Protein AF-A7T4P4-F1 (afdb_monomer_lite)

Radius of gyration: 12.47 Å; chains: 1; bounding box: 31×22×34 Å

InterPro domains:
  IPR057774 UMOD/GP2/OIT3-like, D8C domain [PF23283] (1-70)

Secondary structure (DSSP, 8-state):
--PPSS-TTSSEEEEEESPPPPSTT-EEEEEEEEEETTEEEEEEEEEEEEE-SSSEEEE----TTEEE--TT----

Sequence (76 aa):
KCVPMKRCGGVTSGWMRGPHPTVQEGVVSSEVCFHGDSGCCHDSVKVQVRNCRTHFVYKLVKYLKGRYCTENYQQG

pLDDT: mean 88.26, std 12.56, range [38.75, 98.12]

Structure (mmCIF, N/CA/C/O backbone):
data_AF-A7T4P4-F1
#
_entry.id   AF-A7T4P4-F1
#
loop_
_atom_site.group_PDB
_atom_site.id
_atom_site.type_symbol
_atom_site.label_atom_id
_atom_site.label_alt_id
_atom_site.label_comp_id
_atom_site.label_asym_id
_atom_site.label_entity_id
_atom_site.label_seq_id
_atom_site.pdbx_PDB_ins_code
_atom_site.Cartn_x
_atom_site.Cartn_y
_atom_site.Cartn_z
_atom_site.occupancy
_atom_site.B_iso_or_equiv
_atom_site.auth_seq_id
_atom_site.auth_comp_id
_atom_site.auth_asym_id
_atom_site.auth_atom_id
_atom_site.pdbx_PDB_model_num
ATOM 1 N N . LYS A 1 1 ? 1.718 -12.771 -0.020 1.00 75.94 1 LYS A N 1
ATOM 2 C CA . LYS A 1 1 ? 0.926 -12.621 -1.268 1.00 75.94 1 LYS A CA 1
ATOM 3 C C . LYS A 1 1 ? 1.764 -11.856 -2.285 1.00 75.94 1 LYS A C 1
ATOM 5 O O . LYS A 1 1 ? 2.385 -10.879 -1.890 1.00 75.94 1 LYS A O 1
ATOM 10 N N . CYS A 1 2 ? 1.822 -12.324 -3.530 1.00 87.81 2 CYS A N 1
ATOM 11 C CA . CYS A 1 2 ? 2.473 -11.638 -4.645 1.00 87.81 2 CYS A CA 1
ATOM 12 C C . CYS A 1 2 ? 1.400 -11.329 -5.685 1.00 87.81 2 CYS A C 1
ATOM 14 O O . CYS A 1 2 ? 0.763 -12.259 -6.175 1.00 87.81 2 CYS A O 1
ATOM 16 N N . VAL A 1 3 ? 1.135 -10.052 -5.964 1.00 89.81 3 VAL A N 1
ATOM 17 C CA . VAL A 1 3 ? 0.186 -9.679 -7.023 1.00 89.81 3 VAL A CA 1
ATOM 18 C C . VAL A 1 3 ? 0.959 -9.637 -8.342 1.00 89.81 3 VAL A C 1
ATOM 20 O O . VAL A 1 3 ? 1.977 -8.950 -8.387 1.00 89.81 3 VAL A O 1
ATOM 23 N N . PRO A 1 4 ? 0.548 -10.365 -9.398 1.00 91.19 4 PRO A N 1
ATOM 24 C CA . PRO A 1 4 ? 1.221 -10.308 -10.697 1.00 91.19 4 PRO A CA 1
ATOM 25 C C . PRO A 1 4 ? 1.292 -8.879 -11.248 1.00 91.19 4 PRO A C 1
ATOM 27 O O . PRO A 1 4 ? 0.387 -8.084 -11.000 1.00 91.19 4 PRO A O 1
ATOM 30 N N . MET A 1 5 ? 2.336 -8.567 -12.020 1.00 91.12 5 MET A N 1
ATOM 31 C CA . MET A 1 5 ? 2.438 -7.302 -12.760 1.00 91.12 5 MET A CA 1
ATOM 32 C C . MET A 1 5 ? 1.276 -7.135 -13.754 1.00 91.12 5 MET A C 1
ATOM 34 O O . MET A 1 5 ? 0.579 -8.098 -14.084 1.00 91.12 5 MET A O 1
ATOM 38 N N . LYS A 1 6 ? 1.099 -5.917 -14.284 1.00 89.31 6 LYS A N 1
ATOM 39 C CA . LYS A 1 6 ? 0.055 -5.593 -15.279 1.00 89.31 6 LYS A CA 1
ATOM 40 C C . LYS A 1 6 ? -1.382 -5.808 -14.778 1.00 89.31 6 LYS A C 1
ATOM 42 O O . LYS A 1 6 ? -2.293 -6.071 -15.560 1.00 89.31 6 LYS A O 1
ATOM 47 N N . ARG A 1 7 ? -1.607 -5.684 -13.467 1.00 88.19 7 ARG A N 1
ATOM 48 C CA . ARG A 1 7 ? -2.937 -5.671 -12.836 1.00 88.19 7 ARG A CA 1
ATOM 49 C C . ARG A 1 7 ? -3.329 -4.267 -12.398 1.00 88.19 7 ARG A C 1
ATOM 51 O O . ARG A 1 7 ? -2.482 -3.387 -12.247 1.00 88.19 7 ARG A O 1
ATOM 58 N N . CYS A 1 8 ? -4.629 -4.070 -12.173 1.00 85.94 8 CYS A N 1
ATOM 59 C CA . CYS A 1 8 ? -5.180 -2.835 -11.604 1.00 85.94 8 CYS A CA 1
ATOM 60 C C . CYS A 1 8 ? -4.890 -1.589 -12.468 1.00 85.94 8 CYS A C 1
ATOM 62 O O . CYS A 1 8 ? -4.826 -0.466 -11.967 1.00 85.94 8 CYS A O 1
ATOM 64 N N . GLY A 1 9 ? -4.695 -1.802 -13.778 1.00 83.00 9 GLY A N 1
ATOM 65 C CA . GLY A 1 9 ? -4.413 -0.759 -14.765 1.00 83.00 9 GLY A CA 1
ATOM 66 C C . GLY A 1 9 ? -3.015 -0.133 -14.671 1.00 83.00 9 GLY A C 1
ATOM 67 O O . GLY A 1 9 ? -2.823 0.967 -15.180 1.00 83.00 9 GLY A O 1
ATOM 68 N N . GLY A 1 10 ? -2.059 -0.771 -13.985 1.00 84.06 10 GLY A N 1
ATOM 69 C CA . GLY A 1 10 ? -0.675 -0.296 -13.852 1.00 84.06 10 GLY A CA 1
ATOM 70 C C . GLY A 1 10 ? 0.338 -1.268 -14.448 1.00 84.06 10 GLY A C 1
ATOM 71 O O . GLY A 1 10 ? 0.051 -2.454 -14.567 1.00 84.06 10 GLY A O 1
ATOM 72 N N . VAL A 1 11 ? 1.534 -0.780 -14.799 1.00 87.81 11 VAL A N 1
ATOM 73 C CA . VAL A 1 11 ? 2.656 -1.649 -15.206 1.00 87.81 11 VAL A CA 1
ATOM 74 C C . VAL A 1 11 ? 3.143 -2.440 -13.994 1.00 87.81 11 VAL A C 1
ATOM 76 O O . VAL A 1 11 ? 3.232 -3.667 -14.052 1.00 87.81 11 VAL A O 1
ATOM 79 N N . THR A 1 12 ? 3.362 -1.741 -12.879 1.00 90.62 12 THR A N 1
ATOM 80 C CA . THR A 1 12 ? 3.586 -2.356 -11.571 1.00 90.62 12 THR A CA 1
ATOM 81 C C . THR A 1 12 ? 2.284 -2.392 -10.775 1.00 90.62 12 THR A C 1
ATOM 83 O O . THR A 1 12 ? 1.447 -1.481 -10.840 1.00 90.62 12 THR A O 1
ATOM 86 N N . SER A 1 13 ? 2.097 -3.471 -10.022 1.00 91.69 13 SER A N 1
ATOM 87 C CA . SER A 1 13 ? 0.890 -3.702 -9.229 1.00 91.69 13 SER A CA 1
ATOM 88 C C . SER A 1 13 ? 1.237 -3.630 -7.750 1.00 91.69 13 SER A C 1
ATOM 90 O O . SER A 1 13 ? 2.125 -4.347 -7.295 1.00 91.69 13 SER A O 1
ATOM 92 N N . GLY A 1 14 ? 0.563 -2.732 -7.030 1.00 93.06 14 GLY A N 1
ATOM 93 C CA . GLY A 1 14 ? 0.784 -2.465 -5.612 1.00 93.06 14 GLY A CA 1
ATOM 94 C C . GLY A 1 14 ? -0.222 -3.177 -4.706 1.00 93.06 14 GLY A C 1
ATOM 95 O O . GLY A 1 14 ? -1.413 -3.170 -5.011 1.00 93.06 14 GLY A O 1
ATOM 96 N N . TRP A 1 15 ? 0.210 -3.747 -3.579 1.00 92.94 15 TRP A N 1
ATOM 97 C CA . TRP A 1 15 ? -0.674 -4.314 -2.545 1.00 92.94 15 TRP A CA 1
ATOM 98 C C . TRP A 1 15 ? -0.156 -4.049 -1.136 1.00 92.94 15 TRP A C 1
ATOM 100 O O . TRP A 1 15 ? 1.052 -4.002 -0.913 1.00 92.94 15 TRP A O 1
ATOM 110 N N . MET A 1 16 ? -1.068 -3.939 -0.169 1.00 93.38 16 MET A N 1
ATOM 111 C CA . MET A 1 16 ? -0.679 -3.858 1.237 1.00 93.38 16 MET A CA 1
ATOM 112 C C . MET A 1 16 ? -0.063 -5.163 1.734 1.00 93.38 16 MET A C 1
ATOM 114 O O . MET A 1 16 ? -0.589 -6.257 1.505 1.00 93.38 16 MET A O 1
ATOM 118 N N . ARG A 1 17 ? 1.052 -5.034 2.447 1.00 89.38 17 ARG A N 1
ATOM 119 C CA . ARG A 1 17 ? 1.643 -6.093 3.249 1.00 89.38 17 ARG A CA 1
ATOM 120 C C . ARG A 1 17 ? 1.025 -6.060 4.638 1.00 89.38 17 ARG A C 1
ATOM 122 O O . ARG A 1 17 ? 1.279 -5.155 5.421 1.00 89.38 17 ARG A O 1
ATOM 129 N N . GLY A 1 18 ? 0.245 -7.092 4.931 1.00 87.88 18 GLY A N 1
ATOM 130 C CA . GLY A 1 18 ? -0.428 -7.252 6.213 1.00 87.88 18 GLY A CA 1
ATOM 131 C C . GLY A 1 18 ? -1.932 -6.996 6.125 1.00 87.88 18 GLY A C 1
ATOM 132 O O . GLY A 1 18 ? -2.447 -6.657 5.055 1.00 87.88 18 GLY A O 1
ATOM 133 N N . PRO A 1 19 ? -2.645 -7.234 7.233 1.00 91.38 19 PRO A N 1
ATOM 134 C CA . PRO A 1 19 ? -4.083 -7.045 7.296 1.00 91.38 19 PRO A CA 1
ATOM 135 C C . PRO A 1 19 ? -4.455 -5.559 7.313 1.00 91.38 19 PRO A C 1
ATOM 137 O O . PRO A 1 19 ? -3.649 -4.685 7.635 1.00 91.38 19 PRO A O 1
ATOM 140 N N . HIS A 1 20 ? -5.716 -5.281 6.996 1.00 93.38 20 HIS A N 1
ATOM 141 C CA . HIS A 1 20 ? -6.313 -3.981 7.262 1.00 93.38 20 HIS A CA 1
ATOM 142 C C . HIS A 1 20 ? -6.444 -3.738 8.779 1.00 93.38 20 HIS A C 1
ATOM 144 O O . HIS A 1 20 ? -6.694 -4.696 9.513 1.00 93.38 20 HIS A O 1
ATOM 150 N N . PRO A 1 21 ? -6.338 -2.481 9.256 1.00 96.38 21 PRO A N 1
ATOM 151 C CA . PRO A 1 21 ? -6.530 -2.173 10.670 1.00 96.38 21 PRO A CA 1
ATOM 152 C C . PRO A 1 21 ? -7.962 -2.466 11.128 1.00 96.38 21 PRO A C 1
ATOM 154 O O . PRO A 1 21 ? -8.928 -2.391 10.362 1.00 96.38 21 PRO A O 1
ATOM 157 N N . THR A 1 22 ? -8.120 -2.726 12.415 1.00 97.44 22 THR A N 1
ATOM 158 C CA . THR A 1 22 ? -9.397 -2.689 13.124 1.00 97.44 22 THR A CA 1
ATOM 159 C C . THR A 1 22 ? -9.848 -1.245 13.363 1.00 97.44 22 THR A C 1
ATOM 161 O O . THR A 1 22 ? -9.103 -0.280 13.191 1.00 97.44 22 THR A O 1
ATOM 164 N N . VAL A 1 23 ? -11.101 -1.073 13.787 1.00 97.38 23 VAL A N 1
ATOM 165 C CA . VAL A 1 23 ? -11.657 0.252 14.117 1.00 97.38 23 VAL A CA 1
ATOM 166 C C . VAL A 1 23 ? -10.926 0.897 15.305 1.00 97.38 23 VAL A C 1
ATOM 168 O O . VAL A 1 23 ? -10.789 2.117 15.341 1.00 97.38 23 VAL A O 1
ATOM 171 N N . GLN A 1 24 ? -10.457 0.094 16.266 1.00 98.12 24 GLN A N 1
ATOM 172 C CA . GLN A 1 24 ? -9.822 0.572 17.501 1.00 98.12 24 GLN A CA 1
ATOM 173 C C . GLN A 1 24 ? -8.402 1.098 17.266 1.00 98.12 24 GLN A C 1
ATOM 175 O O . GLN A 1 24 ? -7.971 2.019 17.951 1.00 98.12 24 GLN A O 1
ATOM 180 N N . GLU A 1 25 ? -7.700 0.564 16.266 1.00 98.06 25 GLU A N 1
ATOM 181 C CA . GLU A 1 25 ? -6.333 0.976 15.922 1.00 98.06 25 GLU A CA 1
ATOM 182 C C . GLU A 1 25 ? -6.263 2.363 15.261 1.00 98.06 25 GLU A C 1
ATOM 184 O O . GLU A 1 25 ? -5.198 2.973 15.197 1.00 98.06 25 GLU A O 1
ATOM 189 N N . GLY A 1 26 ? -7.391 2.902 14.785 1.00 97.50 26 GLY A N 1
ATOM 190 C CA . GLY A 1 26 ? -7.442 4.245 14.217 1.00 97.50 26 GLY A CA 1
ATOM 191 C C . GLY A 1 26 ? -6.671 4.366 12.898 1.00 97.50 26 GLY A C 1
ATOM 192 O O . GLY A 1 26 ? -6.952 3.643 11.942 1.00 97.50 26 GLY A O 1
ATOM 193 N N . VAL A 1 27 ? -5.772 5.353 12.810 1.00 97.94 27 VAL A N 1
ATOM 194 C CA . VAL A 1 27 ? -4.929 5.584 11.626 1.00 97.94 27 VAL A CA 1
ATOM 195 C C . VAL A 1 27 ? -3.594 4.880 11.830 1.00 97.94 27 VAL A C 1
ATOM 197 O O . VAL A 1 27 ? -2.820 5.275 12.699 1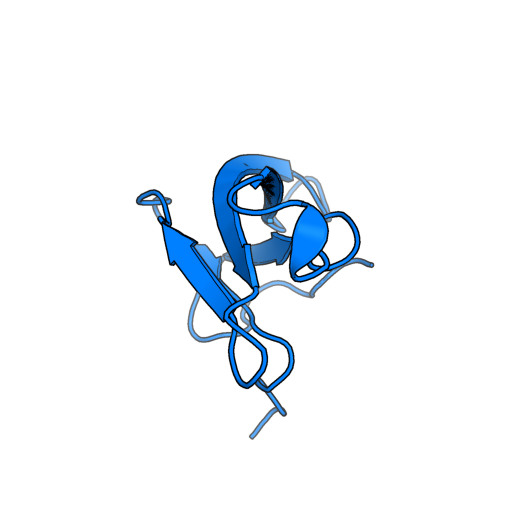.00 97.94 27 VAL A O 1
ATOM 200 N N . VAL A 1 28 ? -3.293 3.899 10.984 1.00 97.56 28 VAL A N 1
ATOM 201 C CA . VAL A 1 28 ? -2.033 3.1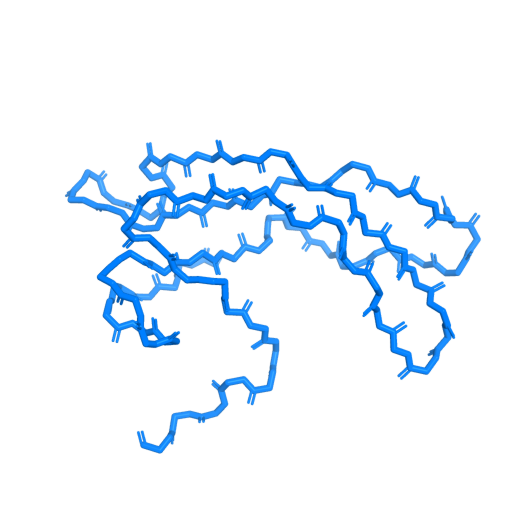45 11.041 1.00 97.56 28 VAL A CA 1
ATOM 202 C C . VAL A 1 28 ? -1.170 3.408 9.813 1.00 97.56 28 VAL A C 1
ATOM 204 O O . VAL A 1 28 ? -1.677 3.715 8.732 1.00 97.56 28 VAL A O 1
ATOM 207 N N . SER A 1 29 ? 0.146 3.275 9.980 1.00 97.12 29 SER A N 1
ATOM 208 C CA . SER A 1 29 ? 1.102 3.244 8.870 1.00 97.12 29 SER A CA 1
ATOM 209 C C . SER A 1 29 ? 1.212 1.811 8.354 1.00 97.12 29 SER A C 1
ATOM 211 O O . SER A 1 29 ? 1.559 0.917 9.1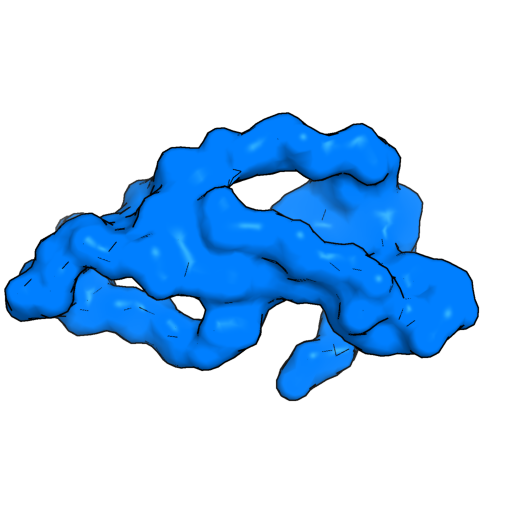21 1.00 97.12 29 SER A O 1
ATOM 213 N N . SER A 1 30 ? 0.901 1.592 7.077 1.00 95.31 30 SER A N 1
ATOM 214 C CA . SER A 1 30 ? 0.970 0.280 6.425 1.00 95.31 30 SER A CA 1
ATOM 215 C C . SER A 1 30 ? 1.915 0.325 5.227 1.00 95.31 30 SER A C 1
ATOM 217 O O . SER A 1 30 ? 2.042 1.356 4.562 1.00 95.31 30 SER A O 1
ATOM 219 N N . GLU A 1 31 ? 2.599 -0.783 4.958 1.00 95.56 31 GLU A N 1
ATOM 220 C CA . GLU A 1 31 ? 3.505 -0.916 3.818 1.00 95.56 31 GLU A CA 1
ATOM 221 C C . GLU A 1 31 ? 2.737 -1.428 2.596 1.00 95.56 31 GLU A C 1
ATOM 223 O O . GLU A 1 31 ? 2.069 -2.458 2.654 1.00 95.56 31 GLU A O 1
ATOM 228 N N . VAL A 1 32 ? 2.858 -0.737 1.464 1.00 94.44 32 VAL A N 1
ATOM 229 C CA . VAL A 1 32 ? 2.436 -1.236 0.154 1.00 94.44 32 VAL A CA 1
ATOM 230 C C . VAL A 1 32 ? 3.668 -1.648 -0.630 1.00 94.44 32 VAL A C 1
ATOM 232 O O . VAL A 1 32 ? 4.554 -0.828 -0.845 1.00 94.44 32 VAL A O 1
ATOM 235 N N . CYS A 1 33 ? 3.689 -2.891 -1.099 1.00 94.06 33 CYS A N 1
ATOM 236 C CA . CYS A 1 33 ? 4.707 -3.407 -2.007 1.00 94.06 33 CYS A CA 1
ATOM 237 C C . CYS A 1 33 ? 4.261 -3.318 -3.453 1.00 94.06 33 CYS A C 1
ATOM 239 O O . CYS A 1 33 ? 3.087 -3.550 -3.735 1.00 94.06 33 CYS A O 1
ATOM 241 N N . PHE A 1 34 ? 5.210 -3.091 -4.355 1.00 93.69 34 PHE A N 1
ATOM 242 C CA . PHE A 1 34 ? 5.012 -3.120 -5.796 1.00 93.69 34 PHE A CA 1
ATOM 243 C C . PHE A 1 34 ? 5.804 -4.259 -6.440 1.00 93.69 34 PHE A C 1
ATOM 245 O O . PHE A 1 34 ? 7.007 -4.413 -6.208 1.00 93.69 34 PHE A O 1
ATOM 252 N N . HIS A 1 35 ? 5.125 -5.021 -7.301 1.00 92.88 35 HIS A N 1
ATOM 253 C CA . HIS A 1 35 ? 5.779 -6.006 -8.162 1.00 92.88 35 HIS A CA 1
ATOM 254 C C . HIS A 1 35 ? 6.536 -5.286 -9.277 1.00 92.88 35 HIS A C 1
ATOM 256 O O . HIS A 1 35 ? 5.923 -4.557 -10.063 1.00 92.88 35 HIS A O 1
ATOM 262 N N . GLY A 1 36 ? 7.845 -5.515 -9.349 1.00 89.25 36 GLY A N 1
ATOM 263 C CA . GLY A 1 36 ? 8.714 -5.057 -10.430 1.00 89.25 36 GLY A CA 1
ATOM 264 C C . GLY A 1 36 ? 9.579 -6.191 -10.976 1.00 89.25 36 GLY A C 1
ATOM 265 O O . GLY A 1 36 ? 9.435 -7.345 -10.580 1.00 89.25 36 GLY A O 1
ATOM 266 N N . ASP A 1 37 ? 10.516 -5.867 -11.858 1.00 86.62 37 ASP A N 1
ATOM 267 C CA . ASP A 1 37 ? 11.277 -6.883 -12.600 1.00 86.62 37 ASP A CA 1
ATOM 268 C C . ASP A 1 37 ? 12.146 -7.779 -11.699 1.00 86.62 37 ASP A C 1
ATOM 270 O O . ASP A 1 37 ? 12.410 -8.930 -12.037 1.00 86.62 37 ASP A O 1
ATOM 274 N N . SER A 1 38 ? 12.545 -7.295 -10.514 1.00 87.31 38 SER A N 1
ATOM 275 C CA . SER A 1 38 ? 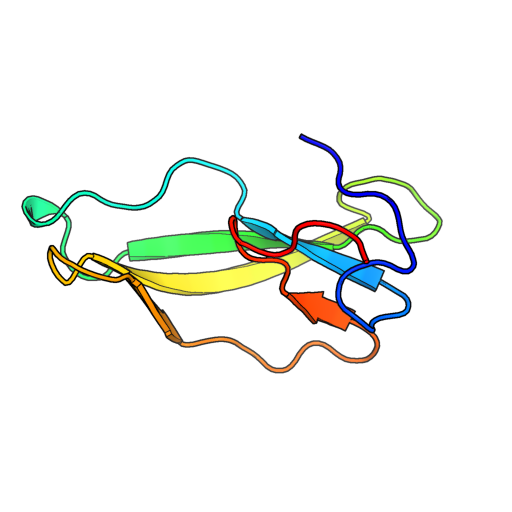13.299 -8.092 -9.535 1.00 87.31 38 SER A CA 1
ATOM 276 C C . SER A 1 38 ? 12.414 -8.929 -8.595 1.00 87.31 38 SER A C 1
ATOM 278 O O . SER A 1 38 ? 12.919 -9.489 -7.621 1.00 87.31 38 SER A O 1
ATOM 280 N N . GLY A 1 39 ? 11.099 -8.979 -8.834 1.00 90.56 39 GLY A N 1
ATOM 281 C CA . GLY A 1 39 ? 10.149 -9.809 -8.100 1.00 90.56 39 GLY A CA 1
ATOM 282 C C . GLY A 1 39 ? 9.064 -9.043 -7.337 1.00 90.56 39 GLY A C 1
ATOM 283 O O . GLY A 1 39 ? 8.783 -7.864 -7.555 1.00 90.56 39 GLY A O 1
ATOM 284 N N . CYS A 1 40 ? 8.415 -9.766 -6.422 1.00 90.81 40 CYS A N 1
ATOM 285 C CA . CYS A 1 40 ? 7.132 -9.386 -5.834 1.00 90.81 40 CYS A CA 1
ATOM 286 C C . CYS A 1 40 ? 7.147 -8.072 -5.038 1.00 90.81 40 CYS A C 1
ATOM 288 O O . CYS A 1 40 ? 6.226 -7.284 -5.149 1.00 90.81 40 CYS A O 1
ATOM 290 N N . CYS A 1 41 ? 8.156 -7.800 -4.223 1.00 92.69 41 CYS A N 1
ATOM 291 C CA . CYS A 1 41 ? 8.266 -6.502 -3.555 1.00 92.69 41 CYS A CA 1
ATOM 292 C C . CYS A 1 41 ? 9.594 -5.892 -3.955 1.00 92.69 41 CYS A C 1
ATOM 294 O O . CYS A 1 41 ? 10.531 -5.862 -3.164 1.00 92.69 41 CYS A O 1
ATOM 296 N N . HIS A 1 42 ? 9.676 -5.525 -5.232 1.00 92.50 42 HIS A N 1
ATOM 297 C CA . HIS A 1 42 ? 10.830 -4.814 -5.762 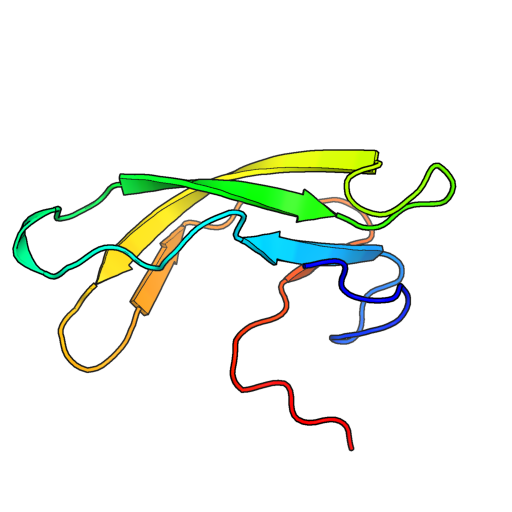1.00 92.50 42 HIS A CA 1
ATOM 298 C C . HIS A 1 42 ? 10.986 -3.462 -5.060 1.00 92.50 42 HIS A C 1
ATOM 300 O O . HIS A 1 42 ? 12.096 -3.053 -4.742 1.00 92.50 42 HIS A O 1
ATOM 306 N N . ASP A 1 43 ? 9.857 -2.808 -4.788 1.00 91.75 43 ASP A N 1
ATOM 307 C CA . ASP A 1 43 ? 9.802 -1.507 -4.138 1.00 91.75 43 ASP A CA 1
ATOM 308 C C . ASP A 1 43 ? 8.633 -1.449 -3.150 1.00 91.75 43 ASP A C 1
ATOM 310 O O . ASP A 1 43 ? 7.657 -2.203 -3.281 1.00 91.75 43 ASP A O 1
ATOM 314 N N . SER A 1 44 ? 8.716 -0.554 -2.169 1.00 93.44 44 SER A N 1
ATOM 315 C CA . SER A 1 44 ? 7.654 -0.350 -1.195 1.00 93.44 44 SER A CA 1
ATOM 316 C C . SER A 1 44 ? 7.503 1.101 -0.759 1.00 93.44 44 SER A C 1
ATOM 318 O O . SER A 1 44 ? 8.424 1.915 -0.779 1.00 93.44 44 SER A O 1
ATOM 320 N N . VAL A 1 45 ? 6.284 1.438 -0.351 1.00 95.00 45 VAL A N 1
ATOM 321 C CA . VAL A 1 45 ? 5.955 2.749 0.204 1.00 95.00 45 VAL A CA 1
ATOM 322 C C . VAL A 1 45 ? 5.106 2.596 1.449 1.00 95.00 45 VAL A C 1
ATOM 324 O O . VAL A 1 45 ? 4.309 1.666 1.568 1.00 95.00 45 VAL A O 1
ATOM 327 N N . LYS A 1 46 ? 5.220 3.558 2.362 1.00 96.06 46 LYS A N 1
ATOM 328 C CA . LYS A 1 46 ? 4.314 3.659 3.506 1.00 96.06 46 LYS A CA 1
ATOM 329 C C . LYS A 1 46 ? 3.099 4.500 3.135 1.00 96.06 46 LYS A C 1
ATOM 331 O O . LYS A 1 46 ? 3.234 5.603 2.610 1.00 96.06 46 LYS A O 1
ATOM 336 N N . VAL A 1 47 ? 1.917 3.982 3.437 1.00 96.12 47 VAL A N 1
ATOM 337 C CA . VAL A 1 47 ? 0.630 4.675 3.310 1.00 96.12 47 VAL A CA 1
ATOM 338 C C . VAL A 1 47 ? -0.040 4.742 4.675 1.00 96.12 47 VAL A C 1
ATOM 340 O O . VAL A 1 47 ? 0.290 3.965 5.571 1.00 96.12 47 VAL A O 1
ATOM 343 N N . GLN A 1 48 ? -0.992 5.656 4.846 1.00 97.56 48 GLN A N 1
ATOM 344 C CA . GLN A 1 48 ? -1.842 5.645 6.039 1.00 97.56 48 GLN A CA 1
ATOM 345 C C . GLN A 1 48 ? -3.191 5.023 5.715 1.00 97.56 48 GLN A C 1
ATOM 347 O O . GLN A 1 48 ? -3.773 5.315 4.668 1.00 97.56 48 GLN A O 1
ATOM 352 N N . VAL A 1 49 ? -3.688 4.193 6.625 1.00 97.06 49 VAL A N 1
ATOM 353 C CA . VAL A 1 49 ? -4.952 3.473 6.463 1.00 97.06 49 VAL A CA 1
ATOM 354 C C . VAL A 1 49 ? -5.784 3.639 7.716 1.00 97.06 49 VAL A C 1
ATOM 356 O O . VAL A 1 49 ? -5.263 3.562 8.828 1.00 97.06 49 VAL A O 1
ATOM 359 N N . ARG A 1 50 ? -7.084 3.854 7.531 1.00 97.56 50 ARG A N 1
ATOM 360 C CA . ARG A 1 50 ? -8.060 3.902 8.615 1.00 97.56 50 ARG A CA 1
ATOM 361 C C . ARG A 1 50 ? -9.253 3.022 8.291 1.00 97.56 50 ARG A C 1
ATOM 363 O O . ARG A 1 50 ? -9.795 3.094 7.189 1.00 97.56 50 ARG A O 1
ATOM 370 N N . ASN A 1 51 ? -9.691 2.248 9.277 1.00 97.44 51 ASN A N 1
ATOM 371 C CA . ASN A 1 51 ? -10.951 1.520 9.220 1.00 97.44 51 ASN A CA 1
ATOM 372 C C . ASN A 1 51 ? -12.102 2.411 9.710 1.00 97.44 51 ASN A C 1
ATOM 374 O O . ASN A 1 51 ? -12.130 2.827 10.870 1.00 97.44 51 ASN A O 1
ATOM 378 N N . CYS A 1 52 ? -13.060 2.692 8.827 1.00 96.88 52 CYS A N 1
ATOM 379 C CA . CYS A 1 52 ? -14.248 3.498 9.108 1.00 96.88 52 CYS A CA 1
ATOM 380 C C . CYS A 1 52 ? -15.512 2.630 9.273 1.00 96.88 52 CYS A C 1
ATOM 382 O O . CYS A 1 52 ? -16.619 3.090 8.996 1.00 96.88 52 CYS A O 1
ATOM 384 N N . ARG A 1 53 ? -15.351 1.378 9.731 1.00 94.81 53 ARG A N 1
ATOM 385 C CA . ARG A 1 53 ? -16.374 0.326 9.916 1.00 94.81 53 ARG A CA 1
ATOM 386 C C . ARG A 1 53 ? -16.889 -0.283 8.612 1.00 94.81 53 ARG A C 1
ATOM 388 O O . ARG A 1 53 ? -16.782 -1.487 8.433 1.00 94.81 53 ARG A O 1
ATOM 395 N N . THR A 1 54 ? -17.448 0.529 7.718 1.00 95.00 54 THR A N 1
ATOM 396 C CA . THR A 1 54 ? -18.064 0.062 6.456 1.00 95.00 54 THR A CA 1
ATOM 397 C C . THR A 1 54 ? -17.107 0.072 5.269 1.00 95.00 54 THR A C 1
ATOM 399 O O . THR A 1 54 ? -17.378 -0.539 4.242 1.00 95.00 54 THR A O 1
ATOM 402 N N . HIS A 1 55 ? -16.004 0.806 5.388 1.00 93.88 55 HIS A N 1
ATOM 403 C CA . HIS A 1 55 ? -15.032 1.027 4.328 1.00 93.88 55 HIS A CA 1
ATOM 404 C C . HIS A 1 55 ? -13.680 1.418 4.930 1.00 93.88 55 HIS A C 1
ATOM 406 O O . HIS A 1 55 ? -13.587 1.813 6.099 1.00 93.88 55 HIS A O 1
ATOM 412 N N . PHE A 1 56 ? -12.637 1.336 4.108 1.00 95.12 56 PHE A N 1
ATOM 413 C CA . PHE A 1 56 ? -11.291 1.776 4.452 1.00 95.12 56 PHE A CA 1
ATOM 414 C C . PHE A 1 56 ? -10.955 3.061 3.711 1.00 95.12 56 PHE A C 1
ATOM 416 O O . PHE A 1 56 ? -11.230 3.194 2.518 1.00 95.12 56 PHE A O 1
ATOM 423 N N . VAL A 1 57 ? -10.329 3.993 4.422 1.00 95.81 57 VAL A N 1
ATOM 424 C CA . VAL A 1 57 ? -9.828 5.243 3.850 1.00 95.81 57 VAL A CA 1
ATOM 425 C C . VAL A 1 57 ? -8.311 5.185 3.811 1.00 95.81 57 VAL A C 1
ATOM 427 O O . VAL A 1 57 ? -7.668 4.815 4.795 1.00 95.81 57 VAL A O 1
ATOM 430 N N . TYR A 1 58 ? -7.750 5.576 2.669 1.00 95.31 58 TYR A N 1
ATOM 431 C CA . TYR A 1 58 ? -6.322 5.515 2.398 1.00 95.31 58 TYR A CA 1
ATOM 432 C C . TYR A 1 58 ? -5.774 6.901 2.112 1.00 95.31 58 TYR A C 1
ATOM 434 O O . TYR A 1 58 ? -6.276 7.612 1.241 1.00 95.31 58 TYR A O 1
ATOM 442 N N . LYS A 1 59 ? -4.674 7.243 2.774 1.00 96.25 59 LYS A N 1
ATOM 443 C CA . LYS A 1 59 ? -3.796 8.323 2.336 1.00 96.25 59 LYS A CA 1
ATOM 444 C C . LYS A 1 59 ? -2.660 7.706 1.532 1.00 96.25 59 LYS A C 1
ATOM 446 O O . LYS A 1 59 ? -1.654 7.263 2.089 1.00 96.25 59 LYS A O 1
ATOM 451 N N . LEU A 1 60 ? -2.879 7.622 0.225 1.00 93.56 60 LEU A N 1
ATOM 452 C CA . LEU A 1 60 ? -1.920 7.059 -0.718 1.00 93.56 60 LEU A CA 1
ATOM 453 C C . LEU A 1 60 ? -0.812 8.064 -1.030 1.00 93.56 60 LEU A C 1
ATOM 455 O O . LEU A 1 60 ? -1.016 9.278 -0.982 1.00 93.56 60 LEU A O 1
ATOM 459 N N . VAL A 1 61 ? 0.351 7.539 -1.397 1.00 91.88 61 VAL A N 1
ATOM 460 C CA . VAL A 1 61 ? 1.446 8.334 -1.952 1.00 91.88 61 VAL A CA 1
ATOM 461 C C . VAL A 1 61 ? 1.483 8.161 -3.466 1.00 91.88 61 VAL A C 1
ATOM 463 O O . VAL A 1 61 ? 0.995 7.174 -4.013 1.00 91.88 61 VAL A O 1
ATOM 466 N N . LYS A 1 62 ? 2.044 9.134 -4.181 1.00 85.12 62 LYS A N 1
ATOM 467 C CA . LYS A 1 62 ? 2.216 8.996 -5.626 1.00 85.12 62 LYS A CA 1
ATOM 468 C C . LYS A 1 62 ? 3.374 8.036 -5.895 1.00 85.12 62 LYS A C 1
ATOM 470 O O . LYS A 1 62 ? 4.514 8.366 -5.594 1.00 85.12 62 LYS A O 1
ATOM 475 N N . TYR A 1 63 ? 3.078 6.889 -6.499 1.00 83.25 63 TYR A N 1
ATOM 476 C CA . TYR A 1 63 ? 4.088 5.960 -6.996 1.00 83.25 63 TYR A CA 1
ATOM 477 C C . TYR A 1 63 ? 4.179 6.055 -8.523 1.00 83.25 63 TYR A C 1
ATOM 479 O O . TYR A 1 63 ? 3.184 5.886 -9.233 1.00 83.25 63 TYR A O 1
ATOM 487 N N . LEU A 1 64 ? 5.362 6.379 -9.043 1.00 72.75 64 LEU A N 1
ATOM 488 C CA . LEU A 1 64 ? 5.591 6.499 -10.482 1.00 72.75 64 LEU A CA 1
ATOM 489 C C . LEU A 1 64 ? 5.525 5.098 -11.113 1.00 72.75 64 LEU A C 1
ATOM 491 O O . LEU A 1 64 ? 6.232 4.197 -10.686 1.00 72.75 64 LEU A O 1
ATOM 495 N N . LYS A 1 65 ? 4.691 4.929 -12.151 1.00 72.19 65 LYS A N 1
ATOM 496 C CA . LYS A 1 65 ? 4.496 3.684 -12.936 1.00 72.19 65 LYS A CA 1
ATOM 497 C C . LYS A 1 65 ? 3.669 2.560 -12.282 1.00 72.19 65 LYS A C 1
ATOM 499 O O . LYS A 1 65 ? 3.504 1.511 -12.908 1.00 72.19 65 LYS A O 1
ATOM 504 N N . GLY A 1 66 ? 3.085 2.785 -11.102 1.00 80.19 66 GLY A N 1
ATOM 505 C CA . GLY A 1 66 ? 2.286 1.771 -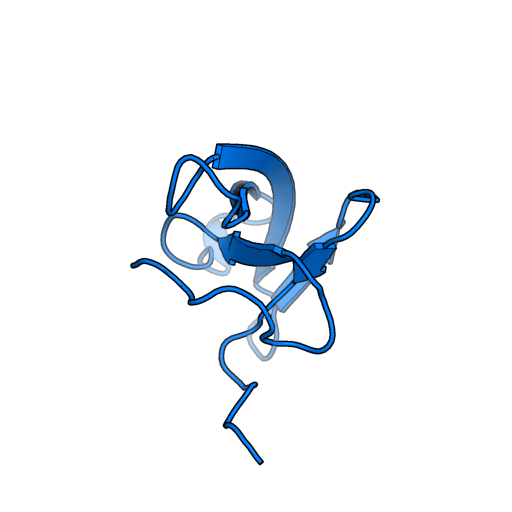10.402 1.00 80.19 66 GLY A CA 1
ATOM 506 C C . GLY A 1 66 ? 0.846 2.165 -10.108 1.00 80.19 66 GLY A C 1
ATOM 507 O O . GLY A 1 66 ? 0.491 3.344 -10.048 1.00 80.19 66 GLY A O 1
ATOM 508 N N . ARG A 1 67 ? 0.001 1.150 -9.913 1.00 87.81 67 ARG A N 1
ATOM 509 C CA . ARG A 1 67 ? -1.381 1.302 -9.438 1.00 87.81 67 ARG A CA 1
ATOM 510 C C . ARG A 1 67 ? -1.622 0.401 -8.233 1.00 87.81 67 ARG A C 1
ATOM 512 O O . ARG A 1 67 ? -1.093 -0.706 -8.162 1.00 87.81 67 ARG A O 1
ATOM 519 N N . TYR A 1 68 ? -2.423 0.890 -7.293 1.00 88.12 68 TYR A N 1
ATOM 520 C CA . TYR A 1 68 ? -2.810 0.154 -6.094 1.00 88.12 68 TYR A CA 1
ATOM 521 C C . TYR A 1 68 ? -3.955 -0.807 -6.418 1.00 88.12 68 TYR A C 1
ATOM 523 O O . TYR A 1 68 ? -4.973 -0.397 -6.973 1.00 88.12 68 TYR A O 1
ATOM 531 N N . CYS A 1 69 ? -3.794 -2.072 -6.052 1.00 87.12 69 CYS A N 1
ATOM 532 C CA . CYS A 1 69 ? -4.850 -3.070 -6.085 1.00 87.12 69 CYS A CA 1
ATOM 533 C C . CYS A 1 69 ? -5.583 -3.093 -4.742 1.00 87.12 69 CYS A C 1
ATOM 535 O O . CYS A 1 69 ? -4.948 -3.159 -3.689 1.00 87.12 69 CYS A O 1
ATOM 537 N N . THR A 1 70 ? -6.913 -3.086 -4.776 1.00 82.69 70 THR A N 1
ATOM 538 C CA . THR A 1 70 ? -7.762 -3.302 -3.596 1.00 82.69 70 THR A CA 1
ATOM 539 C C . THR A 1 70 ? -8.501 -4.630 -3.724 1.00 82.69 70 THR A C 1
ATOM 541 O O . THR A 1 70 ? -8.564 -5.214 -4.807 1.00 82.69 70 THR A O 1
ATOM 544 N N . GLU A 1 71 ? -9.041 -5.136 -2.615 1.00 71.00 71 GLU A N 1
ATOM 545 C CA . GLU A 1 71 ? -9.640 -6.478 -2.517 1.00 71.00 71 GLU A CA 1
ATOM 546 C C . GLU A 1 71 ? -10.835 -6.718 -3.466 1.00 71.00 71 GLU A C 1
ATOM 548 O O . GLU A 1 71 ? -11.215 -7.865 -3.672 1.00 71.00 71 GLU A O 1
ATOM 553 N N . ASN A 1 72 ? -11.337 -5.674 -4.140 1.00 57.78 72 ASN A N 1
ATOM 554 C CA . ASN A 1 72 ? -12.425 -5.743 -5.121 1.00 57.78 72 ASN A CA 1
ATOM 555 C C . ASN A 1 72 ? -11.976 -5.687 -6.590 1.00 57.78 72 ASN A C 1
ATOM 557 O O . ASN A 1 72 ? -12.829 -5.614 -7.473 1.00 57.78 72 ASN A O 1
ATOM 561 N N . TYR A 1 73 ? -10.673 -5.719 -6.898 1.00 52.62 73 TYR A N 1
ATOM 562 C CA . TYR A 1 73 ? -10.237 -5.903 -8.288 1.00 52.62 73 TYR A CA 1
ATOM 563 C C . TYR A 1 73 ? -10.410 -7.376 -8.686 1.00 52.62 73 TYR A C 1
ATOM 565 O O . TYR A 1 73 ? -9.444 -8.137 -8.771 1.00 52.62 73 TYR A O 1
ATOM 573 N N . GLN A 1 74 ? -11.665 -7.792 -8.880 1.00 42.28 74 GLN A N 1
ATOM 574 C CA . GLN A 1 74 ? -11.961 -8.976 -9.668 1.00 42.28 74 GLN A CA 1
ATOM 575 C C . GLN A 1 74 ? -11.683 -8.643 -11.126 1.00 42.28 74 GLN A C 1
ATOM 577 O O . GLN A 1 74 ? -12.098 -7.620 -11.667 1.00 42.28 74 GLN A O 1
ATOM 582 N N . GLN A 1 75 ? -10.874 -9.508 -11.704 1.00 44.56 75 GLN A N 1
ATOM 583 C CA . GLN A 1 75 ? -10.423 -9.473 -13.069 1.00 44.56 75 GLN A CA 1
ATOM 584 C C . GLN A 1 75 ? -11.630 -9.575 -14.010 1.00 44.56 75 GLN A C 1
ATOM 586 O O . GLN A 1 75 ? -12.269 -10.622 -14.068 1.00 44.56 75 GLN A O 1
ATOM 591 N N . GLY A 1 76 ? -11.938 -8.478 -14.703 1.00 38.75 76 GLY A N 1
ATOM 592 C CA . GLY A 1 76 ? -12.511 -8.556 -16.046 1.00 38.75 76 GLY A CA 1
ATOM 593 C C . GLY A 1 76 ? -11.412 -8.947 -17.019 1.00 38.75 76 GLY A C 1
ATOM 594 O O . GLY A 1 76 ? -10.303 -8.373 -16.886 1.00 38.75 76 GLY A O 1
#

Organism: Nematostella vectensis (NCBI:txid45351)

Foldseek 3Di:
DADDAPAPPFRKEKEWDDDADDQVVAKDWTKIAIADPVGRRPDIDIWIWHDPPVDIDIRDDDDPRYDYDDPPRDDD